Protein AF-A0A180F7D3-F1 (afdb_monomer_lite)

Structure (mmCIF, N/CA/C/O backbone):
data_AF-A0A180F7D3-F1
#
_entry.id   AF-A0A180F7D3-F1
#
loop_
_atom_site.group_PDB
_atom_site.id
_atom_site.type_symbol
_atom_site.label_atom_id
_atom_site.label_alt_id
_atom_site.label_comp_id
_atom_site.label_asym_id
_atom_site.label_entity_id
_atom_site.label_seq_id
_atom_site.pdbx_PDB_ins_code
_atom_site.Cartn_x
_atom_site.Cartn_y
_atom_site.Cartn_z
_atom_site.occupancy
_atom_site.B_iso_or_equiv
_atom_site.auth_seq_id
_atom_site.auth_comp_id
_atom_site.auth_asym_id
_atom_site.auth_atom_id
_atom_site.pdbx_PDB_model_num
ATOM 1 N N . MET A 1 1 ? 22.902 5.439 10.225 1.00 44.03 1 MET A N 1
ATOM 2 C CA . MET A 1 1 ? 23.997 4.930 9.372 1.00 44.03 1 MET A CA 1
ATOM 3 C C . MET A 1 1 ? 23.538 5.012 7.918 1.00 44.03 1 MET A C 1
ATOM 5 O O . MET A 1 1 ? 22.640 4.275 7.540 1.00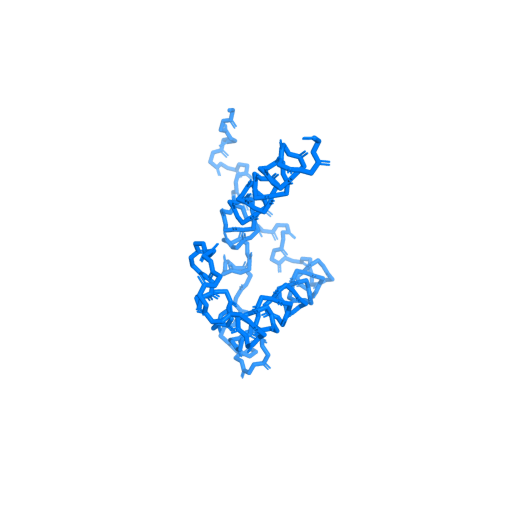 44.03 1 MET A O 1
ATOM 9 N N . PHE A 1 2 ? 24.034 5.979 7.140 1.00 55.66 2 PHE A N 1
ATOM 10 C CA . PHE A 1 2 ? 23.652 6.151 5.731 1.00 55.66 2 PHE A CA 1
ATOM 11 C C . PHE A 1 2 ? 24.604 5.345 4.839 1.00 55.66 2 PHE A C 1
ATOM 13 O O . PHE A 1 2 ? 25.816 5.492 4.948 1.00 55.66 2 PHE A O 1
ATOM 20 N N . LEU A 1 3 ? 24.063 4.495 3.963 1.00 55.28 3 LEU A N 1
ATOM 21 C CA . LEU A 1 3 ? 24.849 3.791 2.944 1.00 55.28 3 LEU A CA 1
ATOM 22 C C . LEU A 1 3 ? 25.492 4.788 1.968 1.00 55.28 3 LEU A C 1
ATOM 24 O O . LEU A 1 3 ? 24.863 5.788 1.605 1.00 55.28 3 LEU A O 1
ATOM 28 N N . ALA A 1 4 ? 26.714 4.483 1.516 1.00 73.12 4 ALA A N 1
ATOM 29 C CA . ALA A 1 4 ? 27.424 5.272 0.512 1.00 73.12 4 ALA A CA 1
ATOM 30 C C . ALA A 1 4 ? 26.597 5.398 -0.788 1.00 73.12 4 ALA A C 1
ATOM 32 O O . ALA A 1 4 ? 25.893 4.448 -1.147 1.00 73.12 4 ALA A O 1
ATOM 33 N N . PRO A 1 5 ? 26.678 6.525 -1.523 1.00 67.94 5 PRO A N 1
ATOM 34 C CA . PRO A 1 5 ? 25.880 6.752 -2.732 1.00 67.94 5 PRO A CA 1
ATOM 35 C C . PRO A 1 5 ? 25.980 5.618 -3.761 1.00 67.94 5 PRO A C 1
ATOM 37 O O . PRO A 1 5 ? 24.957 5.148 -4.245 1.00 67.94 5 PRO A O 1
ATOM 40 N N . SER A 1 6 ? 27.184 5.103 -4.022 1.00 63.12 6 SER A N 1
ATOM 41 C CA . SER A 1 6 ? 27.422 3.964 -4.926 1.00 63.12 6 SER A CA 1
ATOM 42 C C . SER A 1 6 ? 26.735 2.670 -4.473 1.00 63.12 6 SER A C 1
ATOM 44 O O . SER A 1 6 ? 26.237 1.904 -5.295 1.00 63.12 6 SER A O 1
ATOM 46 N N . MET A 1 7 ? 26.644 2.447 -3.161 1.00 69.31 7 MET A N 1
ATOM 47 C CA . MET A 1 7 ? 25.970 1.288 -2.580 1.00 69.31 7 MET A CA 1
ATOM 48 C C . MET A 1 7 ? 24.449 1.380 -2.753 1.00 69.31 7 MET A C 1
ATOM 50 O O . MET A 1 7 ? 23.804 0.377 -3.038 1.00 69.31 7 MET A O 1
ATOM 54 N N . LYS A 1 8 ? 23.870 2.584 -2.627 1.00 65.38 8 LYS A N 1
ATOM 55 C CA . LYS A 1 8 ? 22.429 2.798 -2.852 1.00 65.38 8 LYS A CA 1
ATOM 56 C C . LYS A 1 8 ? 22.023 2.459 -4.284 1.00 65.38 8 LYS A C 1
ATOM 58 O O . LYS A 1 8 ? 21.003 1.804 -4.472 1.00 65.38 8 LYS A O 1
ATOM 63 N N . TRP A 1 9 ? 22.833 2.866 -5.264 1.00 65.88 9 TRP A N 1
ATOM 64 C CA . TRP A 1 9 ? 22.611 2.536 -6.674 1.00 65.88 9 TRP A CA 1
ATOM 65 C C . TRP A 1 9 ? 22.685 1.032 -6.928 1.00 65.88 9 TRP A C 1
ATOM 67 O O . TRP A 1 9 ? 21.827 0.486 -7.611 1.00 65.88 9 TRP A O 1
ATOM 77 N N . LYS A 1 10 ? 23.652 0.340 -6.318 1.00 69.94 10 LYS A N 1
ATOM 78 C CA . LYS A 1 10 ? 23.760 -1.116 -6.443 1.00 69.94 10 LYS A CA 1
ATOM 79 C C . LYS A 1 10 ? 22.524 -1.840 -5.896 1.00 69.94 10 LYS A C 1
ATOM 81 O O . LYS A 1 10 ? 21.977 -2.692 -6.578 1.00 69.94 10 LYS A O 1
ATOM 86 N N . VAL A 1 11 ? 22.030 -1.447 -4.720 1.00 79.19 11 VAL A N 1
ATOM 87 C CA . VAL A 1 11 ? 20.860 -2.092 -4.094 1.00 79.19 11 VAL A CA 1
ATOM 88 C C . VAL A 1 11 ? 19.583 -1.918 -4.922 1.00 79.19 11 VAL A C 1
ATOM 90 O O . VAL A 1 11 ? 18.805 -2.863 -5.036 1.00 79.19 11 VAL A O 1
ATOM 93 N N . ILE A 1 12 ? 19.352 -0.736 -5.507 1.00 81.38 12 ILE A N 1
ATOM 94 C CA . ILE A 1 12 ? 18.190 -0.543 -6.386 1.00 81.38 12 ILE A CA 1
ATOM 95 C C . ILE A 1 12 ? 18.344 -1.318 -7.698 1.00 81.38 12 ILE A C 1
ATOM 97 O O . ILE A 1 12 ? 17.381 -1.934 -8.124 1.00 81.38 12 ILE A O 1
ATOM 101 N N . LEU A 1 13 ? 19.541 -1.369 -8.294 1.00 79.94 13 LEU A N 1
ATOM 102 C CA . LEU A 1 13 ? 19.818 -2.195 -9.477 1.00 79.94 13 LEU A CA 1
ATOM 103 C C . LEU A 1 13 ? 19.570 -3.684 -9.203 1.00 79.94 13 LEU A C 1
ATOM 105 O O . LEU A 1 13 ? 18.948 -4.361 -10.020 1.00 79.94 13 LEU A O 1
ATOM 109 N N . ASP A 1 14 ? 20.000 -4.180 -8.043 1.00 88.31 14 ASP A N 1
ATOM 110 C CA . ASP A 1 14 ? 19.740 -5.557 -7.618 1.00 88.31 14 ASP A CA 1
ATOM 111 C C . ASP A 1 14 ? 18.227 -5.806 -7.472 1.00 88.31 14 ASP A C 1
ATOM 113 O O . ASP A 1 14 ? 17.716 -6.820 -7.943 1.00 88.31 14 ASP A O 1
ATOM 117 N N . PHE A 1 15 ? 17.484 -4.862 -6.882 1.00 89.44 15 PHE A N 1
ATOM 118 C CA . PHE A 1 15 ? 16.024 -4.946 -6.768 1.00 89.44 15 PHE A CA 1
ATOM 119 C C . PHE A 1 15 ? 15.323 -4.899 -8.134 1.00 89.44 15 PHE A C 1
ATOM 121 O O . PHE A 1 15 ? 14.438 -5.715 -8.389 1.00 89.44 15 PHE A O 1
ATOM 128 N N . SER A 1 16 ? 15.730 -3.992 -9.025 1.00 88.88 16 SER A N 1
ATOM 129 C CA . SER A 1 16 ? 15.158 -3.831 -10.368 1.00 88.88 16 SER A CA 1
ATOM 130 C C . SER A 1 16 ? 15.343 -5.067 -11.248 1.00 88.88 16 SER A C 1
ATOM 132 O O . SER A 1 16 ? 14.514 -5.312 -12.122 1.00 88.88 16 SER A O 1
ATOM 134 N N . ASN A 1 17 ? 16.374 -5.876 -10.990 1.00 92.38 17 ASN A N 1
ATOM 135 C CA . ASN A 1 17 ? 16.608 -7.141 -11.690 1.00 92.38 17 ASN A CA 1
ATOM 136 C C . ASN A 1 17 ? 15.950 -8.362 -11.007 1.00 92.38 17 ASN A C 1
ATOM 138 O O . ASN A 1 17 ? 15.851 -9.423 -11.620 1.00 92.38 17 ASN A O 1
ATOM 142 N N . ASP A 1 18 ? 15.469 -8.236 -9.765 1.00 93.56 18 ASP A N 1
ATOM 143 C CA . ASP A 1 18 ? 14.816 -9.315 -9.007 1.00 93.56 18 ASP A CA 1
ATOM 144 C C . ASP A 1 18 ? 13.283 -9.241 -9.144 1.00 93.56 18 ASP A C 1
ATOM 146 O O . ASP A 1 18 ? 12.567 -8.703 -8.293 1.00 93.56 18 ASP A O 1
ATOM 150 N N . ILE A 1 19 ? 12.767 -9.800 -10.244 1.00 91.62 19 ILE A N 1
ATOM 151 C CA . ILE A 1 19 ? 11.328 -9.818 -10.558 1.00 91.62 19 ILE A CA 1
ATOM 152 C C . ILE A 1 19 ? 10.521 -10.515 -9.454 1.00 91.62 19 ILE A C 1
ATOM 154 O O . ILE A 1 19 ? 9.437 -10.053 -9.102 1.00 91.62 19 ILE A O 1
ATOM 158 N N . LEU A 1 20 ? 11.029 -11.609 -8.876 1.00 93.69 20 LEU A N 1
ATOM 159 C CA . LEU A 1 20 ? 10.318 -12.341 -7.822 1.00 93.69 20 LEU A CA 1
ATOM 160 C C . LEU A 1 20 ? 10.115 -11.466 -6.586 1.00 93.69 20 LEU A C 1
ATOM 162 O O . LEU A 1 20 ? 9.020 -11.425 -6.022 1.00 93.69 20 LEU A O 1
ATOM 166 N N . ARG A 1 21 ? 11.148 -10.720 -6.193 1.00 92.88 21 ARG A N 1
ATOM 167 C CA . ARG A 1 21 ? 11.058 -9.779 -5.079 1.00 92.88 21 ARG A CA 1
ATOM 168 C C . ARG A 1 21 ? 10.119 -8.618 -5.381 1.00 92.88 21 ARG A C 1
ATOM 170 O O . ARG A 1 21 ? 9.354 -8.238 -4.498 1.00 92.88 21 ARG A O 1
ATOM 177 N N . GLN A 1 22 ? 10.119 -8.093 -6.605 1.00 92.94 22 GLN A N 1
ATOM 178 C CA . GLN A 1 22 ? 9.154 -7.068 -7.018 1.00 92.94 22 GLN A CA 1
ATOM 179 C C . GLN A 1 22 ? 7.713 -7.579 -6.910 1.00 92.94 22 GLN A C 1
ATOM 181 O O . GLN A 1 22 ? 6.896 -6.942 -6.247 1.00 92.94 22 GLN A O 1
ATOM 186 N N . ARG A 1 23 ? 7.419 -8.776 -7.438 1.00 92.56 23 ARG A N 1
ATOM 187 C CA . ARG A 1 23 ? 6.089 -9.406 -7.323 1.00 92.56 23 ARG A CA 1
ATOM 188 C C . ARG A 1 23 ? 5.677 -9.648 -5.872 1.00 92.56 23 ARG A C 1
ATOM 190 O O . ARG A 1 23 ? 4.521 -9.431 -5.512 1.00 92.56 23 ARG A O 1
ATOM 197 N N . ALA A 1 24 ? 6.611 -10.059 -5.015 1.00 93.69 24 ALA A N 1
ATOM 198 C CA . ALA A 1 24 ? 6.341 -10.211 -3.588 1.00 93.69 24 ALA A CA 1
ATOM 199 C C . ALA A 1 24 ? 5.979 -8.868 -2.927 1.00 93.69 24 ALA A C 1
ATOM 201 O O . ALA A 1 24 ? 5.049 -8.800 -2.123 1.00 93.69 24 ALA A O 1
ATOM 202 N N . VAL A 1 25 ? 6.683 -7.787 -3.280 1.00 93.50 25 VAL A N 1
ATOM 203 C CA . VAL A 1 25 ? 6.388 -6.432 -2.790 1.00 93.50 25 VAL A CA 1
ATOM 204 C C . VAL A 1 25 ? 5.016 -5.959 -3.272 1.00 93.50 25 VAL A C 1
ATOM 206 O O . VAL A 1 25 ? 4.223 -5.510 -2.446 1.00 93.50 25 VAL A O 1
ATOM 209 N N . GLU A 1 26 ? 4.705 -6.109 -4.561 1.00 94.00 26 GLU A N 1
ATOM 210 C CA . GLU A 1 26 ? 3.386 -5.795 -5.131 1.00 94.00 26 GLU A CA 1
ATOM 211 C C . GLU A 1 26 ? 2.271 -6.504 -4.361 1.00 94.00 26 GLU A C 1
ATOM 213 O O . GLU A 1 26 ? 1.348 -5.859 -3.859 1.00 94.00 26 GLU A O 1
ATOM 218 N N . ARG A 1 27 ? 2.402 -7.821 -4.167 1.00 94.50 27 ARG A N 1
ATOM 219 C CA . ARG A 1 27 ? 1.392 -8.612 -3.465 1.00 94.50 27 ARG A CA 1
ATOM 220 C C . ARG A 1 27 ? 1.198 -8.163 -2.017 1.00 94.50 27 ARG A C 1
ATOM 222 O O . ARG A 1 27 ? 0.067 -8.089 -1.536 1.00 94.50 27 ARG A O 1
ATOM 229 N N . ASN A 1 28 ? 2.281 -7.833 -1.320 1.00 94.56 28 ASN A N 1
ATOM 230 C CA . ASN A 1 28 ? 2.195 -7.313 0.042 1.00 94.56 28 ASN A CA 1
ATOM 231 C C . ASN A 1 28 ? 1.490 -5.950 0.086 1.00 94.56 28 ASN A C 1
ATOM 233 O O . ASN A 1 28 ? 0.670 -5.716 0.974 1.00 94.56 28 ASN A O 1
ATOM 237 N N . ILE A 1 29 ? 1.752 -5.066 -0.882 1.00 94.94 29 ILE A N 1
ATOM 238 C CA . ILE A 1 29 ? 1.064 -3.771 -1.007 1.00 94.94 29 ILE A CA 1
ATOM 239 C C . ILE A 1 29 ? -0.439 -3.969 -1.218 1.00 94.94 29 ILE A C 1
ATOM 241 O O . ILE A 1 29 ? -1.241 -3.285 -0.577 1.00 94.94 29 ILE A O 1
ATOM 245 N N . GLU A 1 30 ? -0.835 -4.918 -2.068 1.00 94.56 30 GLU A N 1
ATOM 246 C CA . GLU A 1 30 ? -2.247 -5.243 -2.284 1.00 94.56 30 GLU A CA 1
ATOM 247 C C . GLU A 1 30 ? -2.944 -5.682 -0.996 1.00 94.56 30 GLU A C 1
ATOM 249 O O . GLU A 1 30 ? -4.021 -5.174 -0.672 1.00 94.56 30 GLU A O 1
ATOM 254 N N . ILE A 1 31 ? -2.323 -6.604 -0.252 1.00 95.62 31 ILE A N 1
ATOM 255 C CA . ILE A 1 31 ? -2.867 -7.145 0.998 1.00 95.62 31 ILE A CA 1
ATOM 256 C C . ILE A 1 31 ? -3.007 -6.034 2.043 1.00 95.62 31 ILE A C 1
ATOM 258 O O . ILE A 1 31 ? -4.075 -5.882 2.637 1.00 95.62 31 ILE A O 1
ATOM 262 N N . MET A 1 32 ? -1.961 -5.224 2.236 1.00 95.56 32 MET A N 1
ATOM 263 C CA . MET A 1 32 ? -1.981 -4.113 3.192 1.00 95.56 32 MET A CA 1
ATOM 264 C C . MET A 1 32 ? -3.048 -3.072 2.831 1.00 95.56 32 MET A C 1
ATOM 266 O O . MET A 1 32 ? -3.815 -2.644 3.695 1.00 95.56 32 MET A O 1
ATOM 270 N N . GLY A 1 33 ? -3.138 -2.685 1.556 1.00 95.75 33 GLY A N 1
ATOM 271 C CA . GLY A 1 33 ? -4.134 -1.718 1.100 1.00 95.75 33 GLY A CA 1
ATOM 272 C C . GLY A 1 33 ? -5.567 -2.228 1.233 1.00 95.75 33 GLY A C 1
ATOM 273 O O . GLY A 1 33 ? -6.449 -1.473 1.640 1.00 95.75 33 GLY A O 1
ATOM 274 N N . GLU A 1 34 ? -5.809 -3.510 0.953 1.00 96.88 34 GLU A N 1
ATOM 275 C CA . GLU A 1 34 ? -7.118 -4.133 1.155 1.00 96.88 34 GLU A CA 1
ATOM 276 C C . GLU A 1 34 ? -7.496 -4.195 2.642 1.00 96.88 34 GLU A C 1
ATOM 278 O O . GLU A 1 34 ? -8.632 -3.878 2.997 1.00 96.88 34 GLU A O 1
ATOM 283 N N . ALA A 1 35 ? -6.551 -4.536 3.523 1.00 96.62 35 ALA A N 1
ATOM 284 C CA . ALA A 1 35 ? -6.783 -4.551 4.966 1.00 96.62 35 ALA A CA 1
ATOM 285 C C . ALA A 1 35 ? -7.176 -3.160 5.492 1.00 96.62 35 ALA A C 1
ATOM 287 O O . ALA A 1 35 ? -8.193 -3.020 6.171 1.00 96.62 35 ALA A O 1
ATOM 288 N N . ILE A 1 36 ? -6.436 -2.115 5.108 1.00 96.19 36 ILE A N 1
ATOM 289 C CA . ILE A 1 36 ? -6.743 -0.728 5.492 1.00 96.19 36 ILE A CA 1
ATOM 290 C C . ILE A 1 36 ? -8.098 -0.287 4.926 1.00 96.19 36 ILE A C 1
ATOM 292 O O . ILE A 1 36 ? -8.895 0.315 5.641 1.00 96.19 36 ILE A O 1
ATOM 296 N N . ASN A 1 37 ? -8.407 -0.627 3.672 1.00 96.31 37 ASN A N 1
ATOM 297 C CA . ASN A 1 37 ? -9.706 -0.327 3.068 1.00 96.31 37 ASN A CA 1
ATOM 298 C C . ASN A 1 37 ? -10.864 -0.959 3.858 1.00 96.31 37 ASN A C 1
ATOM 300 O O . ASN A 1 37 ? -11.883 -0.312 4.090 1.00 96.31 37 ASN A O 1
ATOM 304 N N . ARG A 1 38 ? -10.710 -2.212 4.303 1.00 97.25 38 ARG A N 1
ATOM 305 C CA . ARG A 1 38 ? -11.711 -2.899 5.135 1.00 97.25 38 ARG A CA 1
ATOM 306 C C . ARG A 1 38 ? -11.887 -2.224 6.491 1.00 97.25 38 ARG A C 1
ATOM 308 O O . ARG A 1 38 ? -13.026 -2.021 6.900 1.00 97.25 38 ARG A O 1
ATOM 315 N N . ILE A 1 39 ? -10.792 -1.827 7.142 1.00 95.75 39 ILE A N 1
ATOM 316 C CA . ILE A 1 39 ? -10.838 -1.091 8.414 1.00 95.75 39 ILE A CA 1
ATOM 317 C C . ILE A 1 39 ? -11.605 0.222 8.241 1.00 95.75 39 ILE A C 1
ATOM 319 O O . ILE A 1 39 ? -12.538 0.471 8.994 1.00 95.75 39 ILE A O 1
ATOM 323 N N . LEU A 1 40 ? -11.283 1.020 7.220 1.00 95.25 40 LEU A N 1
ATOM 324 C CA . LEU A 1 40 ? -11.956 2.300 6.969 1.00 95.25 40 LEU A CA 1
ATOM 325 C C . LEU A 1 40 ? -13.439 2.143 6.607 1.00 95.25 40 LEU A C 1
ATOM 327 O O . LEU A 1 40 ? -14.243 3.015 6.924 1.00 95.25 40 LEU A O 1
ATOM 331 N N . LYS A 1 41 ? -13.820 1.044 5.942 1.00 96.00 41 LYS A N 1
ATOM 332 C CA . LYS A 1 41 ? -15.230 0.727 5.667 1.00 96.00 41 LYS A CA 1
ATOM 333 C C . LYS A 1 41 ? -15.995 0.342 6.931 1.00 96.00 41 LYS A C 1
ATOM 335 O O . LYS A 1 41 ? -17.154 0.714 7.061 1.00 96.00 41 LYS A O 1
ATOM 340 N N . ALA A 1 42 ? -15.365 -0.410 7.833 1.00 97.06 42 ALA A N 1
ATOM 341 C CA . ALA A 1 42 ? -15.969 -0.814 9.101 1.00 97.06 42 ALA A CA 1
ATOM 342 C C . ALA A 1 42 ? -16.013 0.340 10.115 1.00 97.06 42 ALA A C 1
ATOM 344 O O . ALA A 1 42 ? -16.956 0.453 10.892 1.00 97.06 42 ALA A O 1
ATOM 345 N N . ASN A 1 43 ? -14.995 1.199 10.100 1.00 95.38 43 ASN A N 1
ATOM 346 C CA . ASN A 1 43 ? -14.880 2.367 10.953 1.00 95.38 43 ASN A CA 1
ATOM 347 C C . ASN A 1 43 ? -14.261 3.534 10.172 1.00 95.38 43 ASN A C 1
ATOM 349 O O . ASN A 1 43 ? -13.039 3.673 10.078 1.00 95.38 43 ASN A O 1
ATOM 353 N N . SER A 1 44 ? -15.116 4.414 9.656 1.00 92.88 44 SER A N 1
ATOM 354 C CA . SER A 1 44 ? -14.694 5.568 8.860 1.00 92.88 44 SER A CA 1
ATOM 355 C C . SER A 1 44 ? -13.970 6.650 9.662 1.00 92.88 44 SER A C 1
ATOM 357 O O . SER A 1 44 ? -13.368 7.536 9.060 1.00 92.88 44 SER A O 1
ATOM 359 N N . THR A 1 45 ? -14.038 6.614 10.997 1.00 93.62 45 THR A N 1
ATOM 360 C CA . THR A 1 45 ? -13.352 7.578 11.870 1.00 93.62 45 THR A CA 1
ATOM 361 C C . THR A 1 45 ? -11.986 7.081 12.339 1.00 93.62 45 THR A C 1
ATOM 363 O O . THR A 1 45 ? -11.259 7.845 12.979 1.00 93.62 45 THR A O 1
ATOM 366 N N . PHE A 1 46 ? -11.606 5.842 11.995 1.00 93.69 46 PHE A N 1
ATOM 367 C CA . PHE A 1 46 ? -10.291 5.286 12.301 1.00 93.69 46 PHE A CA 1
ATOM 368 C C . PHE A 1 46 ? -9.177 6.164 11.720 1.00 93.69 46 PHE A C 1
ATOM 370 O O . PHE A 1 46 ? -9.148 6.449 10.521 1.00 93.69 46 PHE A O 1
ATOM 377 N N . GLN A 1 47 ? -8.256 6.586 12.585 1.00 93.06 47 GLN A N 1
ATOM 378 C CA . GLN A 1 47 ? -7.146 7.457 12.217 1.00 93.06 47 GLN A CA 1
ATOM 379 C C . GLN A 1 47 ? -5.908 6.616 11.919 1.00 93.06 47 GLN A C 1
ATOM 381 O O . GLN A 1 47 ? -5.383 5.930 12.790 1.00 93.06 47 GLN A O 1
ATOM 386 N N . LEU A 1 48 ? -5.450 6.693 10.674 1.00 94.81 48 LEU A N 1
ATOM 387 C CA . LEU A 1 48 ? -4.173 6.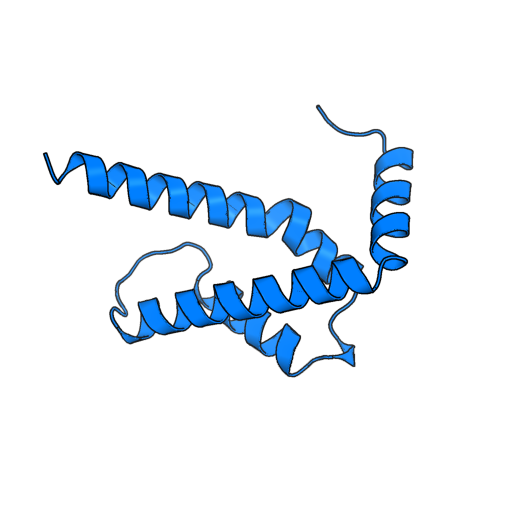153 10.227 1.00 94.81 48 LEU A CA 1
ATOM 388 C C . LEU A 1 48 ? -3.597 7.117 9.197 1.00 94.81 48 LEU A C 1
ATOM 390 O O . LEU A 1 48 ? -4.275 7.505 8.235 1.00 94.81 48 LEU A O 1
ATOM 394 N N . SER A 1 49 ? -2.345 7.505 9.387 1.00 94.50 49 SER A N 1
ATOM 395 C CA . SER A 1 49 ? -1.674 8.443 8.503 1.00 94.50 49 SER A CA 1
ATOM 396 C C . SER A 1 49 ? -1.628 7.884 7.086 1.00 94.50 49 SER A C 1
ATOM 398 O O . SER A 1 49 ? -1.310 6.722 6.840 1.00 94.50 49 SER A O 1
ATOM 400 N N . ASN A 1 50 ? -1.952 8.732 6.110 1.00 92.50 50 ASN A N 1
ATOM 401 C CA . ASN A 1 50 ? -1.930 8.380 4.689 1.00 92.50 50 ASN A CA 1
ATOM 402 C C . ASN A 1 50 ? -2.818 7.180 4.294 1.00 92.50 50 ASN A C 1
ATOM 404 O O . ASN A 1 50 ? -2.649 6.655 3.193 1.00 92.50 50 ASN A O 1
ATOM 408 N N . ALA A 1 51 ? -3.797 6.767 5.110 1.00 93.31 51 ALA A N 1
ATOM 409 C CA . ALA A 1 51 ? -4.617 5.581 4.839 1.00 93.31 51 ALA A CA 1
ATOM 410 C C . ALA A 1 51 ? -5.239 5.582 3.430 1.00 93.31 51 ALA A C 1
ATOM 412 O O . ALA A 1 51 ? -5.153 4.599 2.694 1.00 93.31 51 ALA A O 1
ATOM 413 N N . ARG A 1 52 ? -5.779 6.729 2.994 1.00 92.12 52 ARG A N 1
ATOM 414 C CA . ARG A 1 52 ? -6.323 6.893 1.637 1.00 92.12 52 ARG A CA 1
ATOM 415 C C . ARG A 1 52 ? -5.255 6.756 0.546 1.00 92.12 52 ARG A C 1
ATOM 417 O O . ARG A 1 52 ? -5.524 6.162 -0.494 1.00 92.12 52 ARG A O 1
ATOM 424 N N . ALA A 1 53 ? -4.043 7.260 0.776 1.00 93.12 53 ALA A N 1
ATOM 425 C CA . ALA A 1 53 ? -2.934 7.116 -0.166 1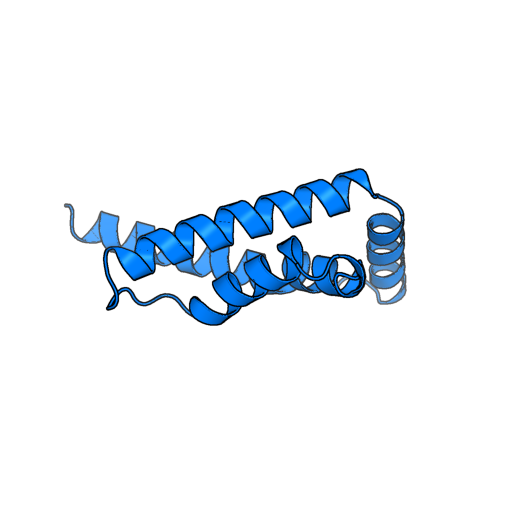.00 93.12 53 ALA A CA 1
ATOM 426 C C . ALA A 1 53 ? -2.466 5.656 -0.287 1.00 93.12 53 ALA A C 1
ATOM 428 O O . ALA A 1 53 ? -2.094 5.226 -1.379 1.00 93.12 53 ALA A O 1
ATOM 429 N N . ILE A 1 54 ? -2.539 4.877 0.797 1.00 93.81 54 ILE A N 1
ATOM 430 C CA . ILE A 1 54 ? -2.216 3.444 0.781 1.00 93.81 54 ILE A CA 1
ATOM 431 C C . ILE A 1 54 ? -3.262 2.671 -0.034 1.00 93.81 54 ILE A C 1
ATOM 433 O O . ILE A 1 54 ? -2.902 1.884 -0.910 1.00 93.81 54 ILE A O 1
ATOM 437 N N . VAL A 1 55 ? -4.554 2.961 0.162 1.00 93.44 55 VAL A N 1
ATOM 438 C CA . VAL A 1 55 ? -5.637 2.378 -0.654 1.00 93.44 55 VAL A CA 1
ATOM 439 C C . VAL A 1 55 ? -5.478 2.741 -2.137 1.00 93.44 55 VAL A C 1
ATOM 441 O O . VAL A 1 55 ? -5.585 1.876 -3.006 1.00 93.44 55 VAL A O 1
ATOM 444 N N . ASN A 1 56 ? -5.144 3.997 -2.443 1.00 92.31 56 ASN A N 1
ATOM 445 C CA . ASN A 1 56 ? -4.891 4.432 -3.819 1.00 92.31 56 ASN A CA 1
ATOM 446 C C . ASN A 1 56 ? -3.663 3.742 -4.430 1.00 92.31 56 ASN A C 1
ATOM 448 O O . ASN A 1 56 ? -3.697 3.341 -5.591 1.00 92.31 56 ASN A O 1
ATOM 452 N N . THR A 1 57 ? -2.598 3.557 -3.646 1.00 93.12 57 THR A N 1
ATOM 453 C CA . THR A 1 57 ? -1.400 2.816 -4.064 1.00 93.12 57 THR A CA 1
ATOM 454 C C . THR A 1 57 ? -1.742 1.372 -4.429 1.00 93.12 57 THR A C 1
ATOM 456 O O . THR A 1 57 ? -1.302 0.895 -5.471 1.00 93.12 57 THR A O 1
ATOM 459 N N . ARG A 1 58 ? -2.599 0.699 -3.652 1.00 92.81 58 ARG A N 1
ATOM 460 C CA . ARG A 1 58 ? -3.108 -0.640 -3.993 1.00 92.81 58 ARG A CA 1
ATOM 461 C C . ARG A 1 58 ? -3.860 -0.653 -5.324 1.00 92.81 58 ARG A C 1
ATOM 463 O O . ARG A 1 58 ? -3.631 -1.540 -6.138 1.00 92.81 58 ARG A O 1
ATOM 470 N N . ASN A 1 59 ? -4.718 0.334 -5.581 1.00 89.12 59 ASN A N 1
ATOM 471 C CA . ASN A 1 59 ? -5.424 0.428 -6.865 1.00 89.12 59 ASN A CA 1
ATOM 472 C C . ASN A 1 59 ? -4.457 0.645 -8.035 1.00 89.12 59 ASN A C 1
ATOM 474 O O . ASN A 1 59 ? -4.643 0.052 -9.094 1.00 89.12 59 ASN A O 1
ATOM 478 N N . ARG A 1 60 ? -3.403 1.444 -7.831 1.00 90.62 60 ARG A N 1
ATOM 479 C CA . ARG A 1 60 ? -2.343 1.633 -8.826 1.00 90.62 60 ARG A CA 1
ATOM 480 C C . ARG A 1 60 ? -1.588 0.336 -9.110 1.00 90.62 60 ARG A C 1
ATOM 482 O O . ARG A 1 60 ? -1.347 0.055 -10.275 1.00 90.62 60 ARG A O 1
ATOM 489 N N . VAL A 1 61 ? -1.253 -0.452 -8.085 1.00 89.31 61 VAL A N 1
ATOM 490 C CA . VAL A 1 61 ? -0.557 -1.740 -8.267 1.00 89.31 61 VAL A CA 1
ATOM 491 C C . VAL A 1 61 ? -1.404 -2.740 -9.060 1.00 89.31 61 VAL A C 1
ATOM 493 O O . VAL A 1 61 ? -0.883 -3.403 -9.946 1.00 89.31 61 VAL A O 1
ATOM 496 N N . ILE A 1 62 ? -2.716 -2.785 -8.813 1.00 82.88 62 ILE A N 1
ATOM 497 C CA . ILE A 1 62 ? -3.625 -3.741 -9.468 1.00 82.88 62 ILE A CA 1
ATOM 498 C C . ILE A 1 62 ? -3.979 -3.342 -10.906 1.00 82.88 62 ILE A C 1
ATOM 500 O O . ILE A 1 62 ? -4.095 -4.205 -11.771 1.00 82.88 62 ILE A O 1
ATOM 504 N N . HIS A 1 63 ? -4.196 -2.051 -11.168 1.00 81.38 63 HIS A N 1
ATOM 505 C CA . HIS A 1 63 ? -4.715 -1.584 -12.461 1.00 81.38 63 HIS A CA 1
ATOM 506 C C . HIS A 1 63 ? -3.660 -0.947 -13.364 1.00 81.38 63 HIS A C 1
ATOM 508 O O . HIS A 1 63 ? -3.866 -0.836 -14.567 1.00 81.38 63 HIS A O 1
ATOM 514 N N . GLY A 1 64 ? -2.555 -0.482 -12.790 1.00 69.88 64 GLY A N 1
ATOM 515 C CA . GLY A 1 64 ? -1.540 0.291 -13.485 1.00 69.88 64 GLY A CA 1
ATOM 516 C C . GLY A 1 64 ? -0.261 -0.499 -13.697 1.00 69.88 64 GLY A C 1
ATOM 517 O O . GLY A 1 64 ? 0.795 0.040 -13.383 1.00 69.88 64 GLY A O 1
ATOM 518 N N . TYR A 1 65 ? -0.337 -1.732 -14.203 1.00 64.25 65 TYR A N 1
ATOM 519 C CA . TYR A 1 65 ? 0.823 -2.605 -14.461 1.00 64.25 65 TYR A CA 1
ATOM 520 C C . TYR A 1 65 ? 1.934 -1.903 -15.264 1.00 64.25 65 TYR A C 1
ATOM 522 O O . TYR A 1 65 ? 3.105 -2.069 -14.943 1.00 64.25 65 TYR A O 1
ATOM 530 N N . ASP A 1 66 ? 1.578 -1.024 -16.207 1.00 69.44 66 ASP A N 1
ATOM 531 C CA . ASP A 1 66 ? 2.549 -0.237 -16.992 1.00 69.44 66 ASP A CA 1
ATOM 532 C C . ASP A 1 66 ? 3.126 0.970 -16.222 1.00 69.44 66 ASP A C 1
ATOM 534 O O . ASP A 1 66 ? 4.135 1.557 -16.604 1.00 69.44 66 ASP A O 1
ATOM 538 N N . SER A 1 67 ? 2.480 1.368 -15.124 1.00 73.69 67 SER A N 1
ATOM 539 C CA . SER A 1 67 ? 2.832 2.536 -14.302 1.00 73.69 67 SER A CA 1
ATOM 540 C C . SER A 1 67 ? 3.593 2.189 -13.017 1.00 73.69 67 SER A C 1
ATOM 542 O O . SER A 1 67 ? 3.999 3.098 -12.281 1.00 73.69 67 SER A O 1
ATOM 544 N N . VAL A 1 68 ? 3.730 0.900 -12.694 1.00 86.56 68 VAL A N 1
ATOM 545 C CA . VAL A 1 68 ? 4.396 0.406 -11.483 1.00 86.56 68 VAL A CA 1
ATOM 546 C C . VAL A 1 68 ? 5.843 0.096 -11.831 1.00 86.56 68 VAL A C 1
ATOM 548 O O . VAL A 1 68 ? 6.166 -0.972 -12.336 1.00 86.56 68 VAL A O 1
ATOM 551 N N . THR A 1 69 ? 6.722 1.065 -11.584 1.00 90.81 69 THR A N 1
ATOM 552 C CA . THR A 1 69 ? 8.152 0.900 -11.859 1.00 90.81 69 THR A CA 1
ATOM 553 C C . THR A 1 69 ? 8.887 0.316 -10.647 1.00 90.81 69 THR A C 1
ATOM 555 O O . THR A 1 69 ? 8.445 0.510 -9.503 1.00 90.81 69 THR A O 1
ATOM 558 N N . PRO A 1 70 ? 10.039 -0.349 -10.846 1.00 90.62 70 PRO A N 1
ATOM 559 C CA . PRO A 1 70 ? 10.880 -0.802 -9.743 1.00 90.62 70 PRO A CA 1
ATOM 560 C C . PRO A 1 70 ? 11.267 0.327 -8.781 1.00 90.62 70 PRO A C 1
ATOM 562 O O . PRO A 1 70 ? 11.280 0.129 -7.570 1.00 90.62 70 PRO A O 1
ATOM 565 N N . GLU A 1 71 ? 11.514 1.538 -9.284 1.00 90.62 71 GLU A N 1
ATOM 566 C CA . GLU A 1 71 ? 11.855 2.710 -8.470 1.00 90.62 71 GLU A CA 1
ATOM 567 C C . GLU A 1 71 ? 10.689 3.123 -7.570 1.00 90.62 71 GLU A C 1
ATOM 569 O O . GLU A 1 71 ? 10.888 3.463 -6.400 1.00 90.62 71 GLU A O 1
ATOM 574 N N . PHE A 1 72 ? 9.462 3.062 -8.095 1.00 91.25 72 PHE A N 1
ATOM 575 C CA . PHE A 1 72 ? 8.262 3.313 -7.310 1.00 91.25 72 PHE A CA 1
ATOM 576 C C . PHE A 1 72 ? 8.118 2.276 -6.192 1.00 91.25 72 PHE A C 1
ATOM 578 O O . PHE A 1 72 ? 8.013 2.661 -5.025 1.00 91.25 72 PHE A O 1
ATOM 585 N N . LEU A 1 73 ? 8.186 0.980 -6.514 1.00 92.31 73 LEU A N 1
ATOM 586 C CA . LEU A 1 73 ? 8.112 -0.094 -5.517 1.00 92.31 73 LEU A CA 1
ATOM 587 C C . LEU A 1 73 ? 9.221 0.032 -4.467 1.00 92.31 73 LEU A C 1
ATOM 589 O O . LEU A 1 73 ? 8.963 -0.073 -3.267 1.00 92.31 73 LEU A O 1
ATOM 593 N N . TRP A 1 74 ? 10.443 0.336 -4.898 1.00 93.44 74 TRP A N 1
ATOM 594 C CA . TRP A 1 74 ? 11.574 0.534 -4.004 1.00 93.44 74 TRP A CA 1
ATOM 595 C C . TRP A 1 74 ? 11.350 1.710 -3.051 1.00 93.44 74 TRP A C 1
ATOM 597 O O . TRP A 1 74 ? 11.614 1.592 -1.854 1.00 93.44 74 TRP A O 1
ATOM 607 N N . SER A 1 75 ? 10.784 2.820 -3.542 1.00 91.75 75 SER A N 1
ATOM 608 C CA . SER A 1 75 ? 10.434 3.972 -2.704 1.00 91.75 75 SER A CA 1
ATOM 609 C C . SER A 1 75 ? 9.432 3.609 -1.601 1.00 91.75 75 SER A C 1
ATOM 611 O O . SER A 1 75 ? 9.559 4.078 -0.466 1.00 91.75 75 SER A O 1
ATOM 613 N N . LEU A 1 76 ? 8.476 2.721 -1.894 1.00 92.88 76 LEU A N 1
ATOM 614 C CA . LEU A 1 76 ? 7.534 2.214 -0.899 1.00 92.88 76 LEU A CA 1
ATOM 615 C C . LEU A 1 76 ? 8.258 1.390 0.167 1.00 92.88 76 LEU A C 1
ATOM 617 O O . LEU A 1 76 ? 8.054 1.634 1.357 1.00 92.88 76 LEU A O 1
ATOM 621 N N . VAL A 1 77 ? 9.139 0.478 -0.252 1.00 93.12 77 VAL A N 1
ATOM 622 C CA . VAL A 1 77 ? 9.903 -0.413 0.636 1.00 93.12 77 VAL A CA 1
ATOM 623 C C . VAL A 1 77 ? 10.804 0.359 1.596 1.00 93.12 77 VAL A C 1
ATOM 625 O O . VAL A 1 77 ? 10.832 0.043 2.782 1.00 93.12 77 VAL A O 1
ATOM 628 N N . ILE A 1 78 ? 11.524 1.377 1.123 1.00 93.44 78 ILE A N 1
ATOM 629 C CA . ILE A 1 78 ? 12.516 2.069 1.963 1.00 93.44 78 ILE A CA 1
ATOM 630 C C . ILE A 1 78 ? 11.933 3.191 2.823 1.00 93.44 78 ILE A C 1
ATOM 632 O O . ILE A 1 78 ? 12.566 3.589 3.799 1.00 93.44 78 ILE A O 1
ATOM 636 N N . LYS A 1 79 ? 10.770 3.742 2.452 1.00 91.50 79 LYS A N 1
ATOM 637 C CA . LYS A 1 79 ? 10.220 4.948 3.092 1.00 91.50 79 LYS A CA 1
ATOM 638 C C . LYS A 1 79 ? 8.844 4.722 3.697 1.00 91.50 79 LYS A C 1
ATOM 640 O O . LYS A 1 79 ? 8.642 4.987 4.878 1.00 91.50 79 LYS A O 1
ATOM 645 N N . HIS A 1 80 ? 7.891 4.272 2.890 1.00 93.00 80 HIS A N 1
ATOM 646 C CA . HIS A 1 80 ? 6.480 4.313 3.268 1.00 93.00 80 HIS A CA 1
ATOM 647 C C . HIS A 1 80 ? 6.058 3.114 4.117 1.00 93.00 80 HIS A C 1
ATOM 649 O O . HIS A 1 80 ? 5.364 3.294 5.114 1.00 93.00 80 HIS A O 1
ATOM 655 N N . ILE A 1 81 ? 6.514 1.909 3.769 1.00 93.75 81 ILE A N 1
ATOM 656 C CA . ILE A 1 81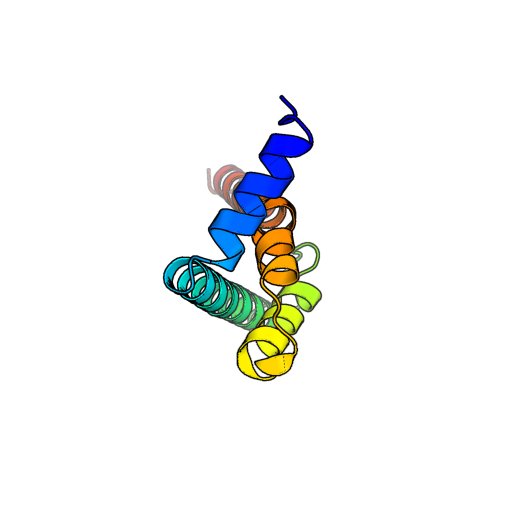 ? 6.205 0.688 4.522 1.00 93.75 81 ILE A CA 1
ATOM 657 C C . ILE A 1 81 ? 6.805 0.732 5.941 1.00 93.75 81 ILE A C 1
ATOM 659 O O . ILE A 1 81 ? 6.070 0.436 6.882 1.00 93.75 81 ILE A O 1
ATOM 663 N N . PRO A 1 82 ? 8.071 1.151 6.156 1.00 94.94 82 PRO A N 1
ATOM 664 C CA . PRO A 1 82 ? 8.616 1.285 7.506 1.00 94.94 82 PRO A CA 1
ATOM 665 C C . PRO A 1 82 ? 7.842 2.288 8.367 1.00 94.94 82 PRO A C 1
ATOM 667 O O . PRO A 1 82 ? 7.564 1.998 9.526 1.00 94.94 82 PRO A O 1
ATOM 670 N N . ALA A 1 83 ? 7.439 3.430 7.797 1.00 94.06 83 ALA A N 1
ATOM 671 C CA . ALA A 1 83 ? 6.647 4.429 8.514 1.00 94.06 83 ALA A CA 1
ATOM 672 C C . ALA A 1 83 ? 5.268 3.885 8.924 1.00 94.06 83 ALA A C 1
ATOM 674 O O . ALA A 1 83 ? 4.874 4.026 10.079 1.00 94.06 83 ALA A O 1
ATOM 675 N N . LEU A 1 84 ? 4.575 3.203 8.003 1.00 95.12 84 LEU A N 1
ATOM 676 C CA . LEU A 1 84 ? 3.301 2.538 8.285 1.00 95.12 84 LEU A CA 1
ATOM 677 C C . LEU A 1 84 ? 3.449 1.482 9.388 1.00 95.12 84 LEU A C 1
ATOM 679 O O . LEU A 1 84 ? 2.618 1.410 10.288 1.00 95.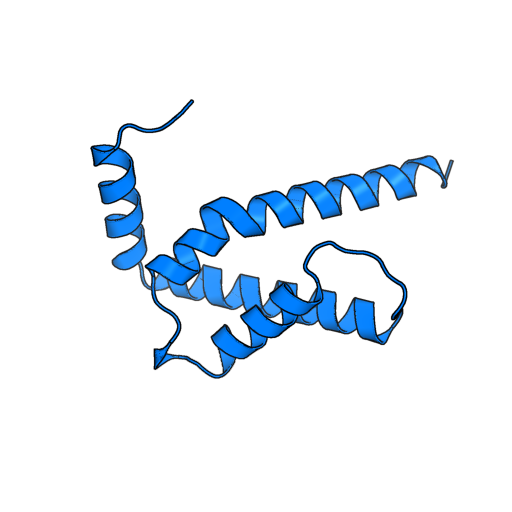12 84 LEU A O 1
ATOM 683 N N . LYS A 1 85 ? 4.513 0.673 9.332 1.00 95.44 85 LYS A N 1
ATOM 684 C CA . LYS A 1 85 ? 4.796 -0.340 10.352 1.00 95.44 85 LYS A CA 1
ATOM 685 C C . LYS A 1 85 ? 4.936 0.300 11.734 1.00 95.44 85 LYS A C 1
ATOM 687 O O . LYS A 1 85 ? 4.274 -0.149 12.662 1.00 95.44 85 LYS A O 1
ATOM 692 N N . SER A 1 86 ? 5.752 1.348 11.860 1.00 96.06 86 SER A N 1
ATOM 693 C CA . SER A 1 86 ? 5.950 2.038 13.139 1.00 96.06 86 SER A CA 1
ATOM 694 C C . SER A 1 86 ? 4.657 2.636 13.692 1.00 96.06 86 SER A C 1
ATOM 696 O O . SER A 1 86 ? 4.414 2.549 14.891 1.00 96.06 86 SER A O 1
ATOM 698 N N . GLU A 1 87 ? 3.810 3.207 12.835 1.00 95.62 87 GLU A N 1
ATOM 699 C CA . GLU A 1 87 ? 2.512 3.743 13.253 1.00 95.62 87 GLU A CA 1
ATOM 700 C C . GLU A 1 87 ? 1.566 2.639 13.748 1.00 95.62 87 GLU A C 1
ATOM 702 O O . GLU A 1 87 ? 0.976 2.772 14.817 1.00 95.62 87 GLU A O 1
ATOM 707 N N . ILE A 1 88 ? 1.462 1.519 13.024 1.00 94.38 88 ILE A N 1
ATOM 708 C CA . ILE A 1 88 ? 0.636 0.374 13.440 1.00 94.38 88 ILE A CA 1
ATOM 709 C C . ILE A 1 88 ? 1.137 -0.208 14.765 1.00 94.38 88 ILE A C 1
ATOM 711 O O . ILE A 1 88 ? 0.335 -0.476 15.656 1.00 94.38 88 ILE A O 1
ATOM 715 N N . GLU A 1 89 ? 2.450 -0.385 14.918 1.00 95.88 89 GLU A N 1
ATOM 716 C CA . GLU A 1 89 ? 3.043 -0.876 16.166 1.00 95.88 89 GLU A CA 1
ATOM 717 C C . GLU A 1 89 ? 2.742 0.058 17.346 1.00 95.88 89 GLU A C 1
ATOM 719 O O . GLU A 1 89 ? 2.497 -0.423 18.451 1.00 95.88 89 GLU A O 1
ATOM 724 N N . GLN A 1 90 ? 2.719 1.375 17.126 1.00 95.06 90 GLN A N 1
ATOM 725 C CA . GLN A 1 90 ? 2.329 2.334 18.158 1.00 95.06 90 GLN A CA 1
ATOM 726 C C . GLN A 1 90 ? 0.842 2.210 18.516 1.00 95.06 90 GLN A C 1
ATOM 728 O O . GLN A 1 90 ? 0.512 2.105 19.694 1.00 95.06 90 GLN A O 1
ATOM 733 N N . LEU A 1 91 ? -0.043 2.142 17.517 1.00 92.62 91 LEU A N 1
ATOM 734 C CA . LEU A 1 91 ? -1.486 1.984 17.732 1.00 92.62 91 LEU A CA 1
ATOM 735 C C . LEU A 1 91 ? -1.825 0.707 18.517 1.00 92.62 91 LEU A C 1
ATOM 737 O O . LEU A 1 91 ? -2.736 0.715 19.344 1.00 92.62 91 LEU A O 1
ATOM 741 N N . LEU A 1 92 ? -1.100 -0.387 18.264 1.00 92.31 92 LEU A N 1
ATOM 742 C CA . LEU A 1 92 ? -1.277 -1.648 18.987 1.00 92.31 92 LEU A CA 1
ATOM 743 C C . LEU A 1 92 ? -0.835 -1.536 20.452 1.00 92.31 92 LEU A C 1
ATOM 745 O O . LEU A 1 92 ? -1.579 -1.951 21.336 1.00 92.31 92 LEU A O 1
ATOM 749 N N . LYS A 1 93 ? 0.318 -0.912 20.720 1.00 93.69 93 LYS A N 1
ATOM 750 C CA . LYS A 1 93 ? 0.793 -0.668 22.094 1.00 93.69 93 LYS A CA 1
ATOM 751 C C . LYS A 1 93 ? -0.145 0.235 22.884 1.00 93.69 93 LYS A C 1
ATOM 753 O O . LYS A 1 93 ? -0.369 0.008 24.069 1.00 93.69 93 LYS A O 1
ATOM 758 N N . ASP A 1 94 ? -0.688 1.263 22.235 1.00 88.62 94 ASP A N 1
ATOM 759 C CA . ASP A 1 94 ? -1.622 2.175 22.886 1.00 88.62 94 ASP A CA 1
ATOM 760 C C . ASP A 1 94 ? -2.891 1.428 23.304 1.00 88.62 94 ASP A C 1
ATOM 762 O O . ASP A 1 94 ? -3.362 1.635 24.415 1.00 88.62 94 ASP A O 1
ATOM 766 N N . LYS A 1 95 ? -3.397 0.499 22.482 1.00 77.94 95 LYS A N 1
ATOM 767 C CA . LYS A 1 95 ? -4.529 -0.362 22.858 1.00 77.94 95 LYS A CA 1
ATOM 768 C C . LYS A 1 95 ? -4.227 -1.266 24.051 1.00 77.94 95 LYS A C 1
ATOM 770 O O . LYS A 1 95 ? -5.016 -1.289 24.988 1.00 77.94 95 LYS A O 1
ATOM 775 N N . GLU A 1 96 ? -3.077 -1.938 24.052 1.00 74.12 96 GLU A N 1
ATOM 776 C CA . GLU A 1 96 ? -2.667 -2.815 25.160 1.00 74.12 96 GLU A CA 1
ATOM 777 C C . GLU A 1 96 ? -2.574 -2.068 26.497 1.00 74.12 96 GLU A C 1
ATOM 779 O O . GLU A 1 96 ? -2.788 -2.663 27.545 1.00 74.12 96 GLU A O 1
ATOM 784 N N . LYS A 1 97 ? -2.302 -0.758 26.482 1.00 60.62 97 LYS A N 1
ATOM 785 C CA . LYS A 1 97 ? -2.234 0.070 27.693 1.00 60.62 97 LYS A CA 1
ATOM 786 C C . LYS A 1 97 ? -3.602 0.364 28.329 1.00 60.62 97 LYS A C 1
ATOM 788 O O . LYS A 1 97 ? -3.639 0.695 29.511 1.00 60.62 97 LYS A O 1
ATOM 793 N N . 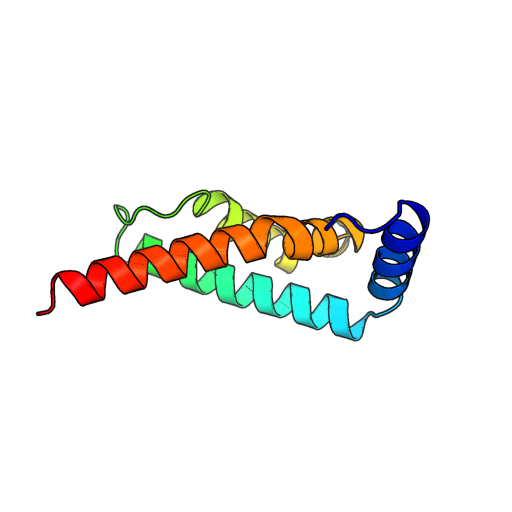TYR A 1 98 ? -4.695 0.290 27.569 1.00 56.41 98 TYR A N 1
ATOM 794 C CA . TYR A 1 98 ? -6.058 0.566 28.053 1.00 56.41 98 TYR A CA 1
ATOM 795 C C . TYR A 1 98 ? -6.897 -0.701 28.279 1.00 56.41 98 TYR A C 1
ATOM 797 O O . TYR A 1 98 ? -8.006 -0.591 28.795 1.00 56.41 98 TYR A O 1
ATOM 805 N N . ASP A 1 99 ? -6.367 -1.876 27.926 1.00 53.09 99 ASP A N 1
ATOM 806 C CA . ASP A 1 99 ? -6.955 -3.193 28.210 1.00 53.09 99 ASP A CA 1
ATOM 807 C C . ASP A 1 99 ? -6.379 -3.837 29.506 1.00 53.09 99 ASP A C 1
ATOM 809 O O . ASP A 1 99 ? -6.534 -5.043 29.713 1.00 53.09 99 ASP A O 1
ATOM 813 N N . VAL A 1 100 ? -5.728 -3.046 30.385 1.00 48.66 100 VAL A N 1
ATOM 814 C CA . VAL A 1 100 ? -5.255 -3.442 31.739 1.00 48.66 100 VAL A CA 1
ATOM 815 C C . VAL A 1 100 ? -6.061 -2.749 32.831 1.00 48.66 100 VAL A C 1
ATOM 817 O O . VAL A 1 100 ? -6.238 -1.513 32.731 1.00 48.66 100 VAL A O 1
#

pLDDT: mean 86.85, std 12.6, range [44.03, 97.25]

Secondary structure (DSSP, 8-state):
-PPPHHHHHHHHHHHHH-HHHHHHHHHHHHHHHHHHHHHHHH-TT---TTHHHHHHHHHHHHH-GGG--HHHHHHIIIIIHHHHHHHHHHHHHHHHHH--

Radius of gyration: 15.93 Å; chains: 1; bounding box: 43×21×49 Å

Sequence (100 aa):
MFLAPSMKWKVILDFSNDILRQRAVERNIEIMGEAINRILKANSTFQLSNARAIVNTRNRVIHGYDSVTPEFLWSLVIKHIPALKSEIEQLLKDKEKYDV

Foldseek 3Di:
DDDDPVVVVVVLVVQQPCVVVLVVLLVVLLVVLVVLVVVCVVPVPDDDPCNVVSVVVNVCSVPVVVPDHSVNSVCCVPPVVVVRVVRVVVVVVVVVVVVD